Protein AF-A0A7R9Z0U9-F1 (afdb_monomer)

pLDDT: mean 86.07, std 13.89, range [31.69, 96.12]

Secondary structure (DSSP, 8-state):
------PPPHHHHHHHHHHHHHHH--SS--HHHHHHHHHHHHSS---------TTS-THHHHHHHHHHT-SEEEEE-S-HHHHHHHHHHHHHH-TTEEEEESTT--HHHHHHHHHHHHT--GGG-SSEEEEEE-HHHHHTTS-TT----

Foldseek 3Di:
DDPPPPDQDPVLLCVLQVLCCVFQVDNDQDPVLSSVLSCCQVHPDPDDDDDDDPPNPPVSNQVSCLVRPHLEEEDADADLVVLVVSQVSCVVGGVQEHEEEQVPQDDPSNVVVVVCVVPPDRVPRSHRYYYYYYPVSVVVPDDPPDDDD

InterPro domains:
  IPR027417 P-loop containing nucleoside triphosphate hydrolase [G3DSA:3.40.50.300] (17-144)
  IPR027417 P-loop containing nucleoside triphosphate hydrolase [SSF52540] (19-92)

Solvent-accessible surface area (backbone atoms only — not comparable to full-atom values): 9156 Å² total; per-residue (Å²): 135,87,79,80,75,77,77,68,49,73,66,57,48,50,56,53,50,53,50,41,30,73,53,58,70,44,89,75,77,55,70,67,57,55,50,53,48,42,45,57,70,77,48,89,53,87,78,82,90,84,91,74,68,88,88,75,57,70,68,53,55,59,55,50,46,20,71,75,76,37,58,66,35,83,43,80,31,98,41,68,6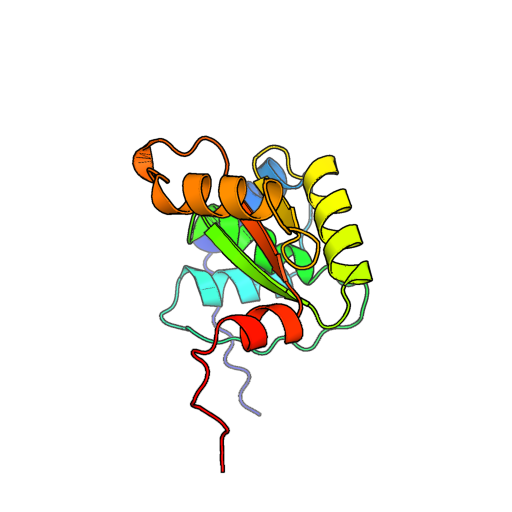7,58,31,50,52,52,33,53,50,40,60,75,52,22,86,60,40,46,60,43,57,50,76,78,44,55,70,70,59,31,50,54,53,48,54,51,62,75,68,58,55,78,94,73,56,87,48,27,31,42,35,24,32,30,69,71,51,62,64,68,71,56,69,96,77,78,75,78,134

Mean predicted aligned error: 6.87 Å

Structure (mmCIF, N/CA/C/O backbone):
data_AF-A0A7R9Z0U9-F1
#
_entry.id   AF-A0A7R9Z0U9-F1
#
loop_
_atom_site.group_PDB
_atom_site.id
_atom_site.type_symbol
_atom_site.label_atom_id
_atom_site.label_alt_id
_atom_site.label_comp_id
_atom_site.label_asym_id
_atom_site.label_entity_id
_atom_site.label_seq_id
_atom_site.pdbx_PDB_ins_code
_atom_site.Cartn_x
_atom_site.Cartn_y
_atom_site.Cartn_z
_atom_site.occupancy
_atom_site.B_iso_or_equiv
_atom_site.auth_seq_id
_atom_site.auth_comp_id
_atom_site.auth_asym_id
_atom_site.auth_atom_id
_atom_site.pdbx_PDB_model_num
ATOM 1 N N . LYS A 1 1 ? -30.865 2.578 -0.090 1.00 36.81 1 LYS A N 1
ATOM 2 C CA . LYS A 1 1 ? -29.381 2.572 -0.130 1.00 36.81 1 LYS A CA 1
ATOM 3 C C . LYS A 1 1 ? -28.927 2.142 1.254 1.00 36.81 1 LYS A C 1
ATOM 5 O O . LYS A 1 1 ? -28.953 2.959 2.159 1.00 36.81 1 LYS A O 1
ATOM 10 N N . ASN A 1 2 ? -28.674 0.849 1.441 1.00 31.69 2 ASN A N 1
ATOM 11 C CA . ASN A 1 2 ? -28.289 0.311 2.741 1.00 31.69 2 ASN A CA 1
ATOM 12 C C . ASN A 1 2 ? -26.783 0.509 2.892 1.00 31.69 2 ASN A C 1
ATOM 14 O O . ASN A 1 2 ? -26.003 -0.273 2.352 1.00 31.69 2 ASN A O 1
ATOM 18 N N . ASP A 1 3 ? -26.387 1.584 3.566 1.00 34.50 3 ASP A N 1
ATOM 19 C CA . ASP A 1 3 ? -25.020 1.723 4.050 1.00 34.50 3 ASP A CA 1
ATOM 20 C C . ASP A 1 3 ? -24.840 0.708 5.179 1.00 34.50 3 ASP A C 1
ATOM 22 O O . ASP A 1 3 ? -25.326 0.894 6.293 1.00 34.50 3 ASP A O 1
ATOM 26 N N . ILE A 1 4 ? -24.186 -0.413 4.876 1.00 41.53 4 ILE A N 1
ATOM 27 C CA . ILE A 1 4 ? -23.783 -1.370 5.902 1.00 41.53 4 ILE A CA 1
ATOM 28 C C . ILE A 1 4 ? -22.650 -0.712 6.693 1.00 41.53 4 ILE A C 1
ATOM 30 O O . ILE A 1 4 ? -21.484 -0.743 6.297 1.00 41.53 4 ILE A O 1
ATOM 34 N N . THR A 1 5 ? -22.989 -0.069 7.807 1.00 46.28 5 THR A N 1
ATOM 35 C CA . THR A 1 5 ? -22.009 0.401 8.784 1.00 46.28 5 THR A CA 1
ATOM 36 C C . THR A 1 5 ? -21.495 -0.791 9.576 1.00 46.28 5 THR A C 1
ATOM 38 O O . THR A 1 5 ? -22.027 -1.129 10.630 1.00 46.28 5 THR A O 1
ATOM 41 N N . TYR A 1 6 ? -20.436 -1.429 9.084 1.00 55.06 6 TYR A N 1
ATOM 42 C CA . TYR A 1 6 ? -19.590 -2.247 9.944 1.00 55.06 6 TYR A CA 1
ATOM 43 C C . TYR A 1 6 ? -18.869 -1.297 10.905 1.00 55.06 6 TYR A C 1
ATOM 45 O O . TYR A 1 6 ? -17.934 -0.590 10.520 1.00 55.06 6 TYR A O 1
ATOM 53 N N . GLY A 1 7 ? -19.362 -1.209 12.139 1.00 62.97 7 GLY A N 1
ATOM 54 C CA . GLY A 1 7 ? -18.690 -0.461 13.193 1.00 62.97 7 GLY A CA 1
ATOM 55 C C . GLY A 1 7 ? -17.317 -1.075 13.451 1.00 62.97 7 GLY A C 1
ATOM 56 O O . GLY A 1 7 ? -17.209 -2.264 13.735 1.00 62.97 7 GLY A O 1
ATOM 57 N N . THR A 1 8 ? -16.260 -0.277 13.319 1.00 77.19 8 THR A N 1
ATOM 58 C CA . THR A 1 8 ? -14.920 -0.663 13.769 1.00 77.19 8 THR A CA 1
ATOM 59 C C . THR A 1 8 ? -14.946 -0.749 15.290 1.00 77.19 8 THR A C 1
ATOM 61 O O . THR A 1 8 ? -15.319 0.231 15.931 1.00 77.19 8 THR A O 1
ATOM 64 N N . SER A 1 9 ? -14.572 -1.890 15.873 1.00 87.31 9 SER A N 1
ATOM 65 C CA . SER A 1 9 ? -14.477 -1.984 17.336 1.00 87.31 9 SER A CA 1
ATOM 66 C C . SER A 1 9 ? -13.346 -1.097 17.866 1.00 87.31 9 SER A C 1
ATOM 68 O O . SER A 1 9 ? -12.381 -0.822 17.147 1.00 87.31 9 SER A O 1
ATOM 70 N N . ASP A 1 10 ? -13.417 -0.689 19.135 1.00 88.25 10 ASP A N 1
ATOM 71 C CA . ASP A 1 10 ? -12.387 0.157 19.761 1.00 88.25 10 ASP A CA 1
ATOM 72 C C . ASP A 1 10 ? -10.987 -0.462 19.656 1.00 88.25 10 ASP A C 1
ATOM 74 O O . ASP A 1 10 ? -9.998 0.228 19.400 1.00 88.25 10 ASP A O 1
ATOM 78 N N . HIS A 1 11 ? -10.904 -1.790 19.761 1.00 91.19 11 HIS A N 1
ATOM 79 C CA . HIS A 1 11 ? -9.651 -2.522 19.617 1.00 91.19 11 HIS A CA 1
ATOM 80 C C . HIS A 1 11 ? -9.090 -2.462 18.185 1.00 91.19 11 HIS A C 1
ATOM 82 O O . HIS A 1 11 ? -7.911 -2.160 17.989 1.00 91.19 11 HIS A O 1
ATOM 88 N N . GLN A 1 12 ? -9.932 -2.683 17.169 1.00 93.31 12 GLN A N 1
ATOM 89 C CA . GLN A 1 12 ? -9.532 -2.563 15.760 1.00 93.31 12 GLN A CA 1
ATOM 90 C C . GLN A 1 12 ? -9.088 -1.132 15.434 1.00 93.31 12 GLN A C 1
ATOM 92 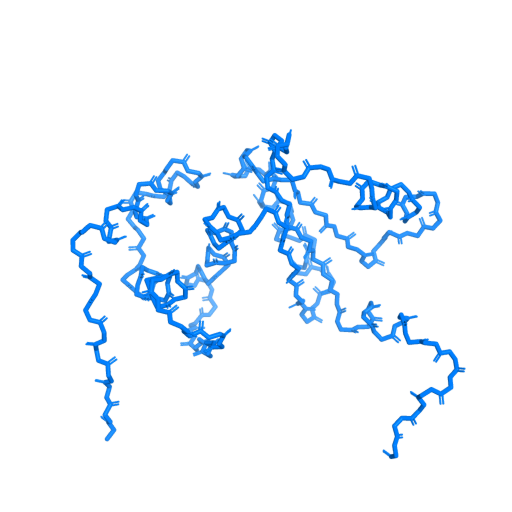O O . GLN A 1 12 ? -8.078 -0.922 14.756 1.00 93.31 12 GLN A O 1
ATOM 97 N N . TYR A 1 13 ? -9.819 -0.144 15.954 1.00 93.06 13 TYR A N 1
ATOM 98 C CA . TYR A 1 13 ? -9.501 1.270 15.802 1.00 93.06 13 TYR A CA 1
ATOM 99 C C . TYR A 1 13 ? -8.127 1.599 16.400 1.00 93.06 13 TYR A C 1
ATOM 101 O O . TYR A 1 13 ? -7.319 2.268 15.750 1.00 93.06 13 TYR A O 1
ATOM 109 N N . ALA A 1 14 ? -7.837 1.094 17.602 1.00 93.62 14 ALA A N 1
ATOM 110 C CA . ALA A 1 14 ? -6.565 1.301 18.284 1.00 93.62 14 ALA A CA 1
ATOM 111 C C . ALA A 1 14 ? -5.379 0.699 17.511 1.00 93.62 14 ALA A C 1
ATOM 113 O O . ALA A 1 14 ? -4.368 1.380 17.321 1.00 93.62 14 ALA A O 1
ATOM 114 N N . ILE A 1 15 ? -5.502 -0.532 16.998 1.00 95.38 15 ILE A N 1
ATOM 115 C CA . ILE A 1 15 ? -4.455 -1.173 16.177 1.00 95.38 15 ILE A CA 1
ATOM 116 C C . ILE A 1 15 ? -4.176 -0.347 14.917 1.00 95.38 15 ILE A C 1
ATOM 118 O O . ILE A 1 15 ? -3.023 -0.039 14.604 1.00 95.38 15 ILE A O 1
ATOM 122 N N . ILE A 1 16 ? 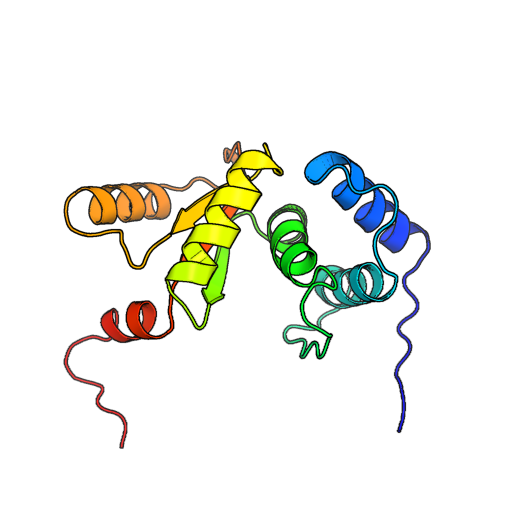-5.227 0.053 14.198 1.00 96.00 16 ILE A N 1
ATOM 123 C CA . ILE A 1 16 ? -5.082 0.819 12.958 1.00 96.00 16 ILE A CA 1
ATOM 124 C C . ILE A 1 16 ? -4.434 2.181 13.235 1.00 96.00 16 ILE A C 1
ATOM 126 O O . ILE A 1 16 ? -3.459 2.546 12.576 1.00 96.00 16 ILE A O 1
ATOM 130 N N . CYS A 1 17 ? -4.944 2.932 14.214 1.00 95.31 17 CYS A N 1
ATOM 131 C CA . CYS A 1 17 ? -4.446 4.274 14.510 1.00 95.31 17 CYS A CA 1
ATOM 132 C C . CYS A 1 17 ? -3.009 4.256 15.038 1.00 95.31 17 CYS A C 1
ATOM 134 O O . CYS A 1 17 ? -2.188 5.046 14.572 1.00 95.31 17 CYS A O 1
ATOM 136 N N . SER A 1 18 ? -2.674 3.329 15.940 1.00 94.62 18 SER A N 1
ATOM 137 C CA . SER A 1 18 ? -1.305 3.183 16.456 1.00 94.62 18 SER A CA 1
ATOM 138 C C . SER A 1 18 ? -0.310 2.815 15.350 1.00 94.62 18 SER A C 1
ATOM 140 O O . SER A 1 18 ? 0.797 3.358 15.299 1.00 94.62 18 SER A O 1
ATOM 142 N N . THR A 1 19 ? -0.713 1.969 14.399 1.00 94.19 19 THR A N 1
ATOM 143 C CA . THR A 1 19 ? 0.111 1.630 13.229 1.00 94.19 19 THR A CA 1
ATOM 144 C C . THR A 1 19 ? 0.314 2.837 12.315 1.00 94.19 19 THR A C 1
ATOM 146 O O . THR A 1 19 ? 1.436 3.124 11.901 1.00 94.19 19 THR A O 1
ATOM 149 N N . ILE A 1 20 ? -0.751 3.588 12.024 1.00 94.19 20 ILE A N 1
ATOM 150 C CA . ILE A 1 20 ? -0.673 4.808 11.209 1.00 94.19 20 ILE A CA 1
ATOM 151 C C . ILE A 1 20 ? 0.269 5.832 11.846 1.00 94.19 20 ILE A C 1
ATOM 153 O O . ILE A 1 20 ? 1.135 6.395 11.170 1.00 94.19 20 ILE A O 1
ATOM 157 N N . GLN A 1 21 ? 0.127 6.050 13.150 1.00 93.31 21 GLN A N 1
ATOM 158 C CA . GLN A 1 21 ? 0.941 7.002 13.887 1.00 93.31 21 GLN A CA 1
ATOM 159 C C . GLN A 1 21 ? 2.409 6.567 13.938 1.00 93.31 21 GLN A C 1
ATOM 161 O O . GLN A 1 21 ? 3.300 7.366 13.650 1.00 93.31 21 GLN A O 1
ATOM 166 N N . SER A 1 22 ? 2.683 5.303 14.261 1.00 91.25 22 SER A N 1
ATOM 167 C CA . SER A 1 22 ? 4.055 4.800 14.377 1.00 91.25 22 SER A CA 1
ATOM 168 C C . SER A 1 22 ? 4.785 4.790 13.032 1.00 91.25 22 SER A C 1
ATOM 170 O O . SER A 1 22 ? 5.920 5.279 12.962 1.00 91.25 22 SER A O 1
ATOM 172 N N . ALA A 1 23 ? 4.129 4.305 11.971 1.00 89.38 23 ALA A N 1
ATOM 173 C CA . ALA A 1 23 ? 4.742 4.080 10.666 1.00 89.38 23 ALA A CA 1
ATOM 174 C C . ALA A 1 23 ? 4.776 5.316 9.759 1.00 89.38 23 ALA A C 1
ATOM 176 O O . ALA A 1 23 ? 5.729 5.470 8.999 1.00 89.38 23 ALA A O 1
ATOM 177 N N . LEU A 1 24 ? 3.751 6.177 9.816 1.00 88.81 24 LEU A N 1
ATOM 178 C CA . LEU A 1 24 ? 3.588 7.311 8.893 1.00 88.81 24 LEU A CA 1
ATOM 179 C C . LEU A 1 24 ? 3.584 8.677 9.592 1.00 88.81 24 LEU A C 1
ATOM 181 O O 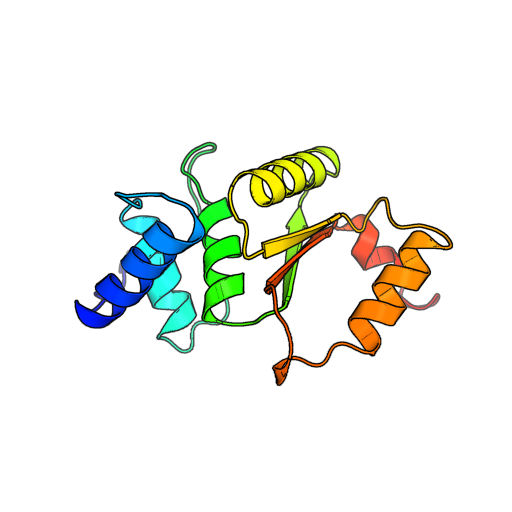. LEU A 1 24 ? 3.461 9.694 8.915 1.00 88.81 24 LEU A O 1
ATOM 185 N N . LYS A 1 25 ? 3.697 8.715 10.929 1.00 89.75 25 LYS A N 1
ATOM 186 C CA . LYS A 1 25 ? 3.677 9.946 11.747 1.00 89.75 25 LYS A CA 1
ATOM 187 C C . LYS A 1 25 ? 2.407 10.787 11.571 1.00 89.75 25 LYS A C 1
ATOM 189 O O . LYS A 1 25 ? 2.412 11.997 11.775 1.00 89.75 25 LYS A O 1
ATOM 194 N N . ILE A 1 26 ? 1.296 10.140 11.216 1.00 88.94 26 ILE A N 1
ATOM 195 C CA . ILE A 1 26 ? -0.012 10.785 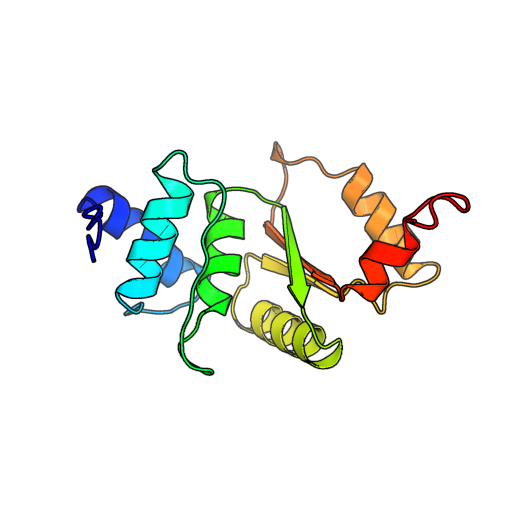11.077 1.00 88.94 26 ILE A CA 1
ATOM 196 C C . ILE A 1 26 ? -0.777 10.616 12.388 1.00 88.94 26 ILE A C 1
ATOM 198 O O . ILE A 1 26 ? -1.128 9.504 12.770 1.00 88.94 26 ILE A O 1
ATOM 202 N N . MET A 1 27 ? -1.055 11.733 13.060 1.00 88.81 27 MET A N 1
ATOM 203 C CA . MET A 1 27 ? -1.718 11.741 14.371 1.00 88.81 27 MET A CA 1
ATOM 204 C C . MET A 1 27 ? -3.232 11.530 14.290 1.00 88.81 27 MET A C 1
ATOM 206 O O . MET A 1 27 ? -3.835 10.984 15.208 1.00 88.81 27 MET A O 1
ATOM 210 N N . LYS A 1 28 ? -3.862 11.987 13.204 1.00 92.19 28 LYS A N 1
ATOM 211 C CA . LYS A 1 28 ? -5.320 11.980 13.060 1.00 92.19 28 LYS A CA 1
ATOM 212 C C . LYS A 1 28 ? -5.714 11.499 11.663 1.00 92.19 28 LYS A C 1
ATOM 214 O O . LYS A 1 28 ? -5.890 12.330 10.770 1.00 92.19 28 LYS A O 1
ATOM 219 N N . PRO A 1 29 ? -5.817 10.177 11.439 1.00 94.06 29 PRO A N 1
ATOM 220 C CA . PRO A 1 29 ? -6.303 9.658 10.169 1.00 94.06 29 PRO A CA 1
ATOM 221 C C . PRO A 1 29 ? -7.759 10.071 9.927 1.00 94.06 29 PRO A C 1
ATOM 223 O O . PRO A 1 29 ? -8.543 10.281 10.856 1.00 94.06 29 PRO A O 1
ATOM 226 N N . HIS A 1 30 ? -8.145 10.167 8.657 1.00 95.00 30 HIS A N 1
ATOM 227 C CA . HIS A 1 30 ? -9.539 10.387 8.297 1.00 95.00 30 HIS A CA 1
ATOM 228 C C . HIS A 1 30 ? -10.384 9.168 8.680 1.00 95.00 30 HIS A C 1
ATOM 230 O O . HIS A 1 30 ? -9.962 8.026 8.498 1.00 95.00 30 HIS A O 1
ATOM 236 N N . LYS A 1 31 ? -11.632 9.400 9.112 1.00 93.81 31 LYS A N 1
ATOM 237 C CA . LYS A 1 31 ? -12.568 8.327 9.502 1.00 93.81 31 LYS A CA 1
ATOM 238 C C . LYS A 1 31 ? -12.698 7.238 8.432 1.00 93.81 31 LYS A C 1
ATOM 240 O O . LYS A 1 31 ? -12.632 6.056 8.751 1.00 93.81 31 LYS A O 1
ATOM 245 N N . PHE A 1 32 ? -12.800 7.632 7.158 1.00 94.81 32 PHE A N 1
ATOM 246 C CA . PHE A 1 32 ? -12.924 6.670 6.061 1.00 94.81 32 PHE A CA 1
ATOM 247 C C . PHE A 1 32 ? -11.686 5.775 5.924 1.00 94.81 32 PHE A C 1
ATOM 249 O O . PHE A 1 32 ? -11.825 4.631 5.508 1.00 94.81 32 PHE A O 1
ATOM 256 N N . GLN A 1 33 ? -10.487 6.275 6.253 1.00 96.12 33 GLN A N 1
ATOM 257 C CA . GLN A 1 33 ? -9.262 5.485 6.151 1.00 96.12 33 GLN A CA 1
ATOM 258 C C . GLN A 1 33 ? -9.298 4.338 7.157 1.00 96.12 33 GLN A C 1
ATOM 260 O O . GLN A 1 33 ? -9.050 3.193 6.793 1.00 96.12 33 GLN A O 1
ATOM 265 N N . VAL A 1 34 ? -9.680 4.647 8.399 1.00 96.00 34 VAL A N 1
ATOM 266 C CA . VAL A 1 34 ? -9.803 3.652 9.467 1.00 96.00 34 VAL A CA 1
ATOM 267 C C . VAL A 1 34 ? -10.902 2.643 9.150 1.00 96.00 34 VAL A C 1
ATOM 269 O O . VAL A 1 34 ? -10.660 1.447 9.235 1.00 96.00 34 VAL A O 1
ATOM 272 N N . GLN A 1 35 ? -12.066 3.103 8.685 1.00 94.38 35 GLN A N 1
ATOM 273 C CA . GLN A 1 35 ? -13.165 2.216 8.292 1.00 94.38 35 GLN A CA 1
ATOM 274 C C . GLN A 1 35 ? -12.769 1.269 7.149 1.00 94.38 35 GLN A C 1
ATOM 276 O O . GLN A 1 35 ? -13.015 0.070 7.230 1.00 94.38 35 GLN A O 1
ATOM 281 N N . CYS A 1 36 ? -12.109 1.778 6.101 1.00 95.81 36 CYS A N 1
ATOM 282 C CA . CYS A 1 36 ? -11.653 0.950 4.980 1.00 95.81 36 CYS A CA 1
ATOM 283 C C . CYS A 1 36 ? -10.621 -0.093 5.426 1.00 95.81 36 CYS A C 1
ATOM 285 O O . CYS A 1 36 ? -10.693 -1.243 5.004 1.00 95.81 36 CYS A O 1
ATOM 287 N N . LEU A 1 37 ? -9.671 0.298 6.281 1.00 95.62 37 LEU A N 1
ATOM 288 C CA . LEU A 1 37 ? -8.684 -0.629 6.836 1.00 95.62 37 LEU A CA 1
ATOM 289 C C . LEU A 1 37 ? -9.343 -1.675 7.725 1.00 95.62 37 LEU A C 1
ATOM 291 O O . LEU A 1 37 ? -9.005 -2.845 7.614 1.00 95.62 37 LEU A O 1
ATOM 295 N N . ALA A 1 38 ? -10.310 -1.284 8.554 1.00 95.12 38 ALA A N 1
ATOM 296 C CA . ALA A 1 38 ? -11.016 -2.222 9.412 1.00 95.12 38 ALA A CA 1
ATOM 297 C C . ALA A 1 38 ? -11.748 -3.291 8.593 1.00 95.12 38 ALA A C 1
ATOM 299 O O . ALA A 1 38 ? -11.612 -4.480 8.876 1.00 95.12 38 ALA A O 1
ATOM 300 N N . LEU A 1 39 ? -12.434 -2.873 7.524 1.00 94.19 39 LEU A N 1
ATOM 301 C CA . LEU A 1 39 ? -13.062 -3.787 6.572 1.00 94.19 39 LEU A CA 1
ATOM 302 C C . LEU A 1 39 ? -12.037 -4.735 5.940 1.00 94.19 39 LEU A C 1
ATOM 304 O O . LEU A 1 39 ? -12.236 -5.944 5.943 1.00 94.19 39 LEU A O 1
ATOM 308 N N . LEU A 1 40 ? -10.925 -4.212 5.426 1.00 93.75 40 LEU A N 1
ATOM 309 C CA . LEU A 1 40 ? -9.924 -5.015 4.717 1.00 93.75 40 LEU A CA 1
ATOM 310 C C . LEU A 1 40 ? -9.073 -5.917 5.628 1.00 93.75 40 LEU A C 1
ATOM 312 O O . LEU A 1 40 ? -8.497 -6.890 5.143 1.00 93.75 40 LEU A O 1
ATOM 316 N N . LEU A 1 41 ? -8.933 -5.592 6.915 1.00 93.56 41 LEU A N 1
ATOM 317 C CA . LEU A 1 41 ? -8.066 -6.319 7.852 1.00 93.56 41 LEU A CA 1
ATOM 318 C C . LEU A 1 41 ? -8.829 -7.321 8.713 1.00 93.56 41 LEU A C 1
ATOM 320 O O . LEU A 1 41 ? -8.314 -8.404 8.969 1.00 93.56 41 LEU A O 1
ATOM 324 N N . PHE A 1 42 ? -10.036 -6.968 9.156 1.00 93.50 42 PHE A N 1
ATOM 325 C CA . PHE A 1 42 ? -10.763 -7.725 10.179 1.00 93.50 42 PHE A CA 1
ATOM 326 C C . PHE A 1 42 ? -12.049 -8.372 9.665 1.00 93.50 42 PHE A C 1
ATOM 328 O O . PHE A 1 42 ? -12.840 -8.885 10.452 1.00 93.50 42 PHE A O 1
ATOM 335 N N . THR A 1 43 ? -12.268 -8.365 8.351 1.00 92.00 43 THR A N 1
ATOM 336 C CA . THR A 1 43 ? -13.366 -9.098 7.716 1.00 92.00 43 THR A CA 1
ATOM 337 C C . THR A 1 43 ? -12.835 -9.993 6.597 1.00 92.00 43 THR A C 1
ATOM 339 O O . THR A 1 43 ? -11.660 -9.932 6.226 1.00 92.00 43 THR A O 1
ATOM 342 N N . SER A 1 44 ? -13.709 -10.820 6.025 1.00 89.75 44 SER A N 1
ATOM 343 C CA . SER A 1 44 ? -13.410 -11.645 4.850 1.00 89.75 44 SER A CA 1
ATOM 344 C C . SER A 1 44 ? -13.442 -10.867 3.524 1.00 89.75 44 SER A C 1
ATOM 346 O O . SER A 1 44 ? -13.286 -11.471 2.462 1.00 89.75 44 SER A O 1
ATOM 348 N N . LEU A 1 45 ? -13.631 -9.540 3.554 1.00 92.88 45 LEU A N 1
ATOM 349 C CA . LEU A 1 45 ? -13.698 -8.708 2.356 1.00 92.88 45 LEU A CA 1
ATOM 350 C C . LEU A 1 45 ? -12.378 -8.749 1.572 1.00 92.88 45 LEU A C 1
ATOM 352 O O . LEU A 1 45 ? -11.326 -8.344 2.064 1.00 92.88 45 LEU A O 1
ATOM 356 N N . GLN A 1 46 ? -12.453 -9.195 0.318 1.00 89.81 46 GLN A N 1
ATOM 357 C CA . GLN A 1 46 ? -11.296 -9.271 -0.582 1.00 89.81 46 GLN A CA 1
ATOM 358 C C . GLN A 1 46 ? -11.159 -8.042 -1.489 1.00 89.81 46 GLN A C 1
ATOM 360 O O . GLN A 1 46 ? -10.049 -7.679 -1.874 1.00 89.81 46 GLN A O 1
ATOM 365 N N . PHE A 1 47 ? -12.276 -7.386 -1.817 1.00 93.31 47 PHE A N 1
ATOM 366 C CA . PHE A 1 47 ? -12.321 -6.272 -2.761 1.00 93.31 47 PHE A CA 1
ATOM 367 C C . PHE A 1 47 ? -13.039 -5.072 -2.157 1.00 93.31 47 PHE A C 1
ATOM 369 O O . PHE A 1 47 ? -14.120 -5.202 -1.589 1.00 93.31 47 PHE A O 1
ATOM 376 N N . LEU A 1 48 ? -12.454 -3.888 -2.327 1.00 94.12 48 LEU A N 1
ATOM 377 C CA . LEU A 1 48 ? -13.030 -2.626 -1.879 1.00 94.12 48 LEU A CA 1
ATOM 378 C C . LEU A 1 48 ? -12.909 -1.582 -2.992 1.00 94.12 48 LEU A C 1
ATOM 380 O O . LEU A 1 48 ? -11.802 -1.248 -3.418 1.00 94.12 48 LEU A O 1
ATOM 384 N N . LEU A 1 49 ? -14.043 -1.024 -3.420 1.00 95.69 49 LEU A N 1
ATOM 385 C CA . LEU A 1 49 ? -14.075 0.154 -4.283 1.00 95.69 49 LEU A CA 1
ATOM 386 C C . LEU A 1 49 ? -14.170 1.412 -3.417 1.00 95.69 49 LEU A C 1
ATOM 388 O O . LEU A 1 49 ? -15.184 1.656 -2.768 1.00 95.69 49 LEU A O 1
ATOM 392 N N . LEU A 1 50 ? -13.120 2.233 -3.437 1.00 95.62 50 LEU A N 1
ATOM 393 C CA . LEU A 1 50 ? -13.082 3.494 -2.703 1.00 95.62 50 LEU A CA 1
ATOM 394 C C . LEU A 1 50 ? -13.144 4.695 -3.647 1.00 95.62 50 LEU A C 1
ATOM 396 O O . LEU A 1 50 ? -12.183 4.992 -4.358 1.00 95.62 50 LEU A O 1
ATOM 400 N N . VAL A 1 51 ? -14.238 5.453 -3.568 1.00 96.00 51 VAL A N 1
ATOM 401 C CA . VAL A 1 51 ? -14.409 6.718 -4.295 1.00 96.00 51 VAL A CA 1
ATOM 402 C C . VAL A 1 51 ? -14.204 7.889 -3.335 1.00 96.00 51 VAL A C 1
ATOM 404 O O . VAL A 1 51 ? -14.995 8.104 -2.419 1.00 96.00 51 VAL A O 1
ATOM 407 N N . ARG A 1 52 ? -13.106 8.630 -3.521 1.00 95.94 52 ARG A N 1
ATOM 408 C CA . ARG A 1 52 ? -12.695 9.777 -2.686 1.00 95.94 52 ARG A CA 1
ATOM 409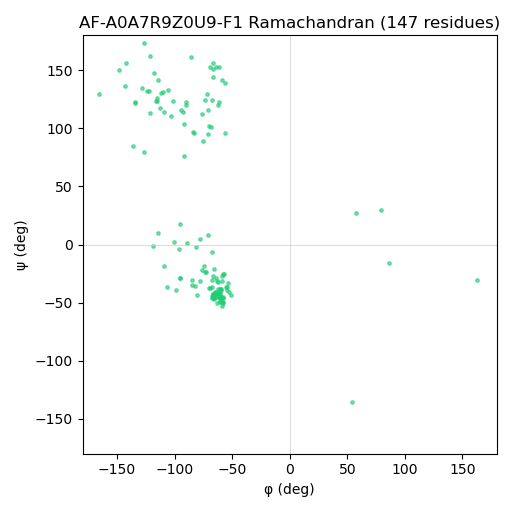 C C . ARG A 1 52 ? -11.954 10.821 -3.513 1.00 95.94 52 ARG A C 1
ATOM 411 O O . ARG A 1 52 ? -11.249 10.460 -4.465 1.00 95.94 52 ARG A O 1
ATOM 418 N N . LYS A 1 53 ? -12.049 12.096 -3.123 1.00 95.38 53 LYS A N 1
ATOM 419 C CA . LYS A 1 53 ? -11.425 13.214 -3.849 1.00 95.38 53 LYS A CA 1
ATOM 420 C C . LYS A 1 53 ? -9.902 13.062 -3.883 1.00 95.38 53 LYS A C 1
ATOM 422 O O . LYS A 1 53 ? -9.281 12.401 -3.040 1.00 95.38 53 LYS A O 1
ATOM 427 N N . THR A 1 54 ? -9.271 13.621 -4.912 1.00 90.44 54 THR A N 1
ATOM 428 C CA . THR A 1 54 ? -7.805 13.711 -4.989 1.00 90.44 54 THR A CA 1
ATOM 429 C C . THR A 1 54 ? -7.276 14.497 -3.789 1.00 90.44 54 THR A C 1
ATOM 431 O O . THR A 1 54 ? -7.923 15.427 -3.328 1.00 90.44 54 THR A O 1
ATOM 434 N N . GLY A 1 55 ? -6.136 14.079 -3.236 1.00 89.50 55 GLY A N 1
ATOM 435 C CA . GLY A 1 55 ? -5.549 14.713 -2.050 1.00 89.50 55 GLY A CA 1
ATOM 436 C C . GLY A 1 55 ? -6.057 14.195 -0.698 1.00 89.50 55 GLY A C 1
ATOM 437 O O . GLY A 1 55 ? -5.344 14.347 0.282 1.00 89.50 55 GLY A O 1
ATOM 438 N N . GLU A 1 56 ? -7.180 13.468 -0.626 1.00 93.44 56 GLU A N 1
ATOM 439 C CA . GLU A 1 56 ? -7.740 12.966 0.654 1.00 93.44 56 GLU A CA 1
ATOM 440 C C . GLU A 1 56 ? -6.931 11.827 1.316 1.00 93.44 56 GLU A C 1
ATOM 442 O O . GLU A 1 56 ? -7.372 11.209 2.278 1.00 93.44 56 GLU A O 1
ATOM 447 N N . GLY A 1 57 ? -5.743 11.496 0.802 1.00 92.44 57 GLY A N 1
ATOM 448 C CA . GLY A 1 57 ? -4.855 10.526 1.451 1.00 92.44 57 GLY A CA 1
ATOM 449 C C . GLY A 1 57 ? -5.221 9.055 1.229 1.00 92.44 57 GLY A C 1
ATOM 450 O O . GLY A 1 57 ? -4.922 8.219 2.077 1.00 92.44 57 GLY A O 1
ATOM 451 N N . LYS A 1 58 ? -5.831 8.703 0.089 1.00 94.19 58 LYS A N 1
ATOM 452 C CA . LYS A 1 58 ? -6.147 7.303 -0.273 1.00 94.19 58 LYS A CA 1
ATOM 453 C C . LYS A 1 58 ? -4.926 6.369 -0.238 1.00 94.19 58 LYS A C 1
ATOM 455 O O . LYS A 1 58 ? -5.056 5.226 0.184 1.00 94.19 58 LYS A O 1
ATOM 460 N N . SER A 1 59 ? -3.745 6.854 -0.643 1.00 92.50 59 SER A N 1
ATOM 461 C CA . SER A 1 59 ? -2.506 6.057 -0.687 1.00 92.50 59 SER A CA 1
ATOM 462 C C . SER A 1 59 ? -2.118 5.461 0.668 1.00 92.50 59 SER A C 1
ATOM 464 O O . SER A 1 59 ? -1.465 4.423 0.700 1.00 92.50 59 SER A O 1
ATOM 466 N N . LEU A 1 60 ? -2.545 6.076 1.779 1.00 94.56 60 LEU A N 1
ATOM 467 C CA . LEU A 1 60 ? -2.316 5.562 3.130 1.00 94.56 60 LEU A CA 1
ATOM 468 C C . LEU A 1 60 ? -2.822 4.126 3.281 1.00 94.56 60 LEU A C 1
ATOM 470 O O . LEU A 1 60 ? -2.146 3.311 3.898 1.00 94.56 60 LEU A O 1
ATOM 474 N N . LEU A 1 61 ? -3.970 3.803 2.677 1.00 94.69 61 LEU A N 1
ATOM 475 C CA . LEU A 1 61 ? -4.563 2.470 2.763 1.00 94.69 61 LEU A CA 1
ATOM 476 C C . LEU A 1 61 ? -3.608 1.396 2.252 1.00 94.69 61 LEU A C 1
ATOM 478 O O . LEU A 1 61 ? -3.410 0.388 2.916 1.00 94.69 61 LEU A O 1
ATOM 482 N N . ILE A 1 62 ? -2.962 1.647 1.112 1.00 93.62 62 ILE A N 1
ATOM 483 C CA . ILE A 1 62 ? -2.009 0.716 0.501 1.00 93.62 62 ILE A CA 1
ATOM 484 C C . ILE A 1 62 ? -0.829 0.482 1.450 1.00 93.62 62 ILE A C 1
ATOM 486 O O . ILE A 1 62 ? -0.443 -0.660 1.684 1.00 93.62 62 ILE A O 1
ATOM 490 N N . LEU A 1 63 ? -0.288 1.550 2.044 1.00 94.25 63 LEU A N 1
ATOM 491 C CA . LEU A 1 63 ? 0.873 1.461 2.934 1.00 94.25 63 LEU A CA 1
ATOM 492 C C . LEU A 1 63 ? 0.556 0.701 4.220 1.00 94.25 63 LEU A C 1
ATOM 494 O O . LEU A 1 63 ? 1.320 -0.174 4.615 1.00 94.25 63 LEU A O 1
ATOM 498 N N . ILE A 1 64 ? -0.580 0.994 4.852 1.00 94.94 64 ILE A N 1
ATOM 499 C CA . ILE A 1 64 ? -0.969 0.313 6.090 1.00 94.94 64 ILE A CA 1
ATOM 500 C C . ILE A 1 64 ? -1.339 -1.146 5.826 1.00 94.94 64 ILE A C 1
ATOM 502 O O . ILE A 1 64 ? -0.947 -2.011 6.603 1.00 94.94 64 ILE A O 1
ATOM 506 N N . MET A 1 65 ? -1.992 -1.451 4.702 1.00 94.00 65 MET A N 1
ATOM 507 C CA . MET A 1 65 ? -2.220 -2.839 4.283 1.00 94.00 65 MET A CA 1
ATOM 508 C C . MET A 1 65 ? -0.905 -3.596 4.056 1.00 94.00 65 MET A C 1
ATOM 510 O O . MET A 1 65 ? -0.800 -4.752 4.461 1.00 94.00 65 MET A O 1
ATOM 514 N N . THR A 1 66 ? 0.112 -2.936 3.486 1.00 93.69 66 THR A N 1
ATOM 515 C CA . THR A 1 66 ? 1.463 -3.513 3.327 1.00 93.69 66 THR A CA 1
ATOM 516 C C . THR A 1 66 ? 2.105 -3.818 4.687 1.00 93.69 66 THR A C 1
ATOM 518 O O . THR A 1 66 ? 2.875 -4.759 4.819 1.00 93.69 66 THR A O 1
ATOM 521 N N . ILE A 1 67 ? 1.810 -3.025 5.718 1.00 92.38 67 ILE A N 1
ATOM 522 C CA . ILE A 1 67 ? 2.375 -3.234 7.056 1.00 92.38 67 ILE A CA 1
ATOM 523 C C . ILE A 1 67 ? 1.631 -4.335 7.816 1.00 92.38 67 ILE A C 1
ATOM 525 O O . ILE A 1 67 ? 2.270 -5.155 8.465 1.00 92.38 67 ILE A O 1
ATOM 529 N N . LEU A 1 68 ? 0.296 -4.338 7.763 1.00 91.69 68 LEU A N 1
ATOM 530 C CA . LEU A 1 68 ? -0.529 -5.167 8.645 1.00 91.69 68 LEU A CA 1
ATOM 531 C C . LEU A 1 68 ? -0.956 -6.508 8.047 1.00 91.69 68 LEU A C 1
ATOM 533 O O . LEU A 1 68 ? -1.187 -7.443 8.806 1.00 91.69 68 LEU A O 1
ATOM 537 N N . ARG A 1 69 ? -1.101 -6.619 6.720 1.00 88.69 69 ARG A N 1
ATOM 538 C CA . ARG A 1 69 ? -1.649 -7.833 6.090 1.00 88.69 69 ARG A CA 1
ATOM 539 C C . ARG A 1 69 ? -0.607 -8.682 5.383 1.00 88.69 69 ARG A C 1
ATOM 541 O O . ARG A 1 69 ? -0.739 -9.901 5.358 1.00 88.69 69 ARG A O 1
ATOM 548 N N . GLY A 1 70 ? 0.385 -8.064 4.755 1.00 80.19 70 GLY A N 1
ATOM 549 C CA . GLY A 1 70 ? 1.305 -8.816 3.919 1.00 80.19 70 GLY A CA 1
ATOM 550 C C . GLY A 1 70 ? 2.557 -8.027 3.572 1.00 80.19 70 GLY A C 1
ATOM 551 O O . GLY A 1 70 ? 2.442 -6.919 3.047 1.00 80.19 70 GLY A O 1
ATOM 552 N N . PRO A 1 71 ? 3.745 -8.617 3.774 1.00 86.44 71 PRO A N 1
ATOM 553 C CA . PRO A 1 71 ? 5.021 -7.918 3.675 1.00 86.44 71 PRO A CA 1
ATOM 554 C C . PRO A 1 71 ? 5.389 -7.467 2.258 1.00 86.44 71 PRO A C 1
ATOM 556 O O . PRO A 1 71 ? 6.394 -6.785 2.082 1.00 86.44 71 PRO A O 1
ATOM 559 N N . VAL A 1 72 ? 4.614 -7.843 1.238 1.00 92.62 72 VAL A N 1
ATOM 560 C CA . VAL A 1 72 ? 4.806 -7.425 -0.153 1.00 92.62 72 VAL A CA 1
ATOM 561 C C . VAL A 1 72 ? 3.459 -7.012 -0.737 1.00 92.62 72 VAL A C 1
ATOM 563 O O . VAL A 1 72 ? 2.520 -7.800 -0.770 1.00 92.62 72 VAL A O 1
ATOM 566 N N . THR A 1 73 ? 3.368 -5.778 -1.230 1.00 94.31 73 THR A N 1
ATOM 567 C CA . THR A 1 73 ? 2.175 -5.235 -1.891 1.00 94.31 73 THR A CA 1
ATOM 568 C C . THR A 1 73 ? 2.523 -4.725 -3.283 1.00 94.31 73 THR A C 1
ATOM 570 O O . THR A 1 73 ? 3.476 -3.963 -3.461 1.00 94.31 73 THR A O 1
ATOM 573 N N . LEU A 1 74 ? 1.724 -5.115 -4.277 1.00 94.38 74 LEU A N 1
ATOM 574 C CA . LEU A 1 74 ? 1.792 -4.592 -5.639 1.00 94.38 74 LEU A CA 1
ATOM 575 C C . LEU A 1 74 ? 0.680 -3.558 -5.850 1.00 94.38 74 LEU A C 1
ATOM 577 O O . LEU A 1 74 ? -0.499 -3.859 -5.687 1.00 94.38 74 LEU A O 1
ATOM 581 N N . SER A 1 75 ? 1.060 -2.345 -6.237 1.00 94.62 75 SER A N 1
ATOM 582 C CA . SER A 1 75 ? 0.164 -1.233 -6.534 1.00 94.62 75 SER A CA 1
ATOM 583 C C . SER A 1 75 ? 0.222 -0.892 -8.018 1.00 94.62 75 SER A C 1
ATOM 585 O O . SER A 1 75 ? 1.267 -0.498 -8.545 1.00 94.62 75 SER A O 1
ATOM 587 N N . VAL A 1 76 ? -0.916 -1.037 -8.694 1.00 94.31 76 VAL A N 1
ATOM 588 C CA . VAL A 1 76 ? -1.053 -0.686 -10.108 1.00 94.31 76 VAL A CA 1
ATOM 589 C C . VAL A 1 76 ? -1.483 0.771 -10.220 1.00 94.31 76 VAL A C 1
ATOM 591 O O . VAL A 1 76 ? -2.536 1.157 -9.718 1.00 94.31 76 VAL A O 1
ATOM 594 N N . VAL A 1 77 ? -0.671 1.587 -10.886 1.00 92.62 77 VAL A N 1
ATOM 595 C CA . VAL A 1 77 ? -0.901 3.024 -11.059 1.00 92.62 77 VAL A CA 1
ATOM 596 C C . VAL A 1 77 ? -1.149 3.364 -12.529 1.00 92.62 77 VAL A C 1
ATOM 598 O O . VAL A 1 77 ? -0.483 2.820 -13.408 1.00 92.62 77 VAL A O 1
ATOM 601 N N . PRO A 1 78 ? -2.072 4.290 -12.841 1.00 86.56 78 PRO A N 1
ATOM 602 C CA . PRO A 1 78 ? -2.392 4.627 -14.229 1.00 86.56 78 PRO A CA 1
ATOM 603 C C . PRO A 1 78 ? -1.231 5.325 -14.948 1.00 86.56 78 PRO A C 1
ATOM 605 O O . PRO A 1 78 ? -1.068 5.177 -16.157 1.00 86.56 78 PRO A O 1
ATOM 608 N N . LEU A 1 79 ? -0.411 6.074 -14.204 1.00 87.69 79 LEU A N 1
ATOM 609 C CA . LEU A 1 79 ? 0.679 6.882 -14.739 1.00 87.69 79 LEU A CA 1
ATOM 610 C C . LEU A 1 79 ? 2.011 6.474 -14.107 1.00 87.69 79 LEU A C 1
ATOM 612 O O . LEU A 1 79 ? 2.146 6.414 -12.886 1.00 87.69 79 LEU A O 1
ATOM 616 N N . ILE A 1 80 ? 3.025 6.280 -14.951 1.00 86.75 80 ILE A N 1
ATOM 617 C CA . ILE A 1 80 ? 4.400 5.954 -14.535 1.00 86.75 80 ILE A CA 1
ATOM 618 C C . ILE A 1 80 ? 4.979 7.063 -13.639 1.00 86.75 80 ILE A C 1
ATOM 620 O O . ILE A 1 80 ? 5.660 6.775 -12.655 1.00 86.75 80 ILE A O 1
ATOM 624 N N . GLY A 1 81 ? 4.693 8.332 -13.960 1.00 87.75 81 GLY A N 1
ATOM 625 C CA . GLY A 1 81 ? 5.098 9.483 -13.142 1.00 87.75 81 GLY A CA 1
ATOM 626 C C . GLY A 1 81 ? 4.515 9.418 -11.731 1.00 87.75 81 GLY A C 1
ATOM 627 O O . GLY A 1 81 ? 5.253 9.518 -10.758 1.00 87.75 81 GLY A O 1
ATOM 628 N N . LEU A 1 82 ? 3.225 9.086 -11.617 1.00 86.81 82 LEU A N 1
ATOM 629 C CA . LEU A 1 82 ? 2.560 8.935 -10.324 1.00 86.81 82 LEU A CA 1
ATOM 630 C C . LEU A 1 82 ? 3.207 7.832 -9.474 1.00 86.81 82 LEU A C 1
ATOM 632 O O . LEU A 1 82 ? 3.433 8.032 -8.285 1.00 86.81 82 LEU A O 1
ATOM 636 N N . GLY A 1 83 ? 3.550 6.685 -10.069 1.00 86.31 83 GLY A N 1
ATOM 637 C CA . GLY A 1 83 ? 4.271 5.619 -9.363 1.00 86.31 83 GLY A CA 1
ATOM 638 C C . GLY A 1 83 ? 5.642 6.063 -8.847 1.00 86.31 83 GLY A C 1
ATOM 639 O O . GLY A 1 83 ? 6.037 5.700 -7.738 1.00 86.31 83 GLY A O 1
ATOM 640 N N . ALA A 1 84 ? 6.358 6.886 -9.619 1.00 88.00 84 ALA A N 1
ATOM 641 C CA . ALA A 1 84 ? 7.630 7.460 -9.192 1.00 88.00 84 ALA A CA 1
ATOM 642 C C . ALA A 1 84 ? 7.460 8.425 -8.005 1.00 88.00 84 ALA A C 1
ATOM 644 O O . ALA A 1 84 ? 8.226 8.329 -7.044 1.00 88.00 84 ALA A O 1
ATOM 645 N N . ASP A 1 85 ? 6.436 9.280 -8.037 1.00 89.50 85 ASP A N 1
ATOM 646 C CA . ASP A 1 85 ? 6.143 10.235 -6.963 1.00 89.50 85 ASP A CA 1
ATOM 647 C C . ASP A 1 85 ? 5.715 9.528 -5.673 1.00 89.50 85 ASP A C 1
ATOM 649 O O . ASP A 1 85 ? 6.214 9.844 -4.591 1.00 89.50 85 ASP A O 1
ATOM 653 N N . GLN A 1 86 ? 4.845 8.514 -5.772 1.00 88.12 86 GLN A N 1
ATOM 654 C CA . GLN A 1 86 ? 4.440 7.713 -4.611 1.00 88.12 86 GLN A CA 1
ATOM 655 C C . GLN A 1 86 ? 5.635 6.968 -4.013 1.00 88.12 86 GLN A C 1
ATOM 657 O O . GLN A 1 86 ? 5.805 6.970 -2.795 1.00 88.12 86 GLN A O 1
ATOM 662 N N . ARG A 1 87 ? 6.507 6.384 -4.847 1.00 89.94 87 ARG A N 1
ATOM 663 C CA . ARG A 1 87 ? 7.750 5.757 -4.378 1.00 89.94 87 ARG A CA 1
ATOM 664 C C . ARG A 1 87 ? 8.622 6.747 -3.613 1.00 89.94 87 ARG A C 1
ATOM 666 O O . ARG A 1 87 ? 9.081 6.412 -2.525 1.00 89.94 87 ARG A O 1
ATOM 673 N N . LYS A 1 88 ? 8.871 7.932 -4.179 1.00 89.25 88 LYS A N 1
ATOM 674 C CA . LYS A 1 88 ? 9.703 8.962 -3.542 1.00 89.25 88 LYS A CA 1
ATOM 675 C C . LYS A 1 88 ? 9.134 9.338 -2.173 1.00 89.25 88 LYS A C 1
ATOM 677 O O . LYS A 1 88 ? 9.847 9.239 -1.181 1.00 89.25 88 LYS A O 1
ATOM 682 N N . LYS A 1 89 ? 7.831 9.624 -2.113 1.00 88.25 89 LYS A N 1
ATOM 683 C CA . LYS A 1 89 ? 7.142 9.964 -0.866 1.00 88.25 89 LYS A CA 1
ATOM 684 C C . LYS A 1 89 ? 7.263 8.857 0.182 1.00 88.25 89 LYS A C 1
ATOM 686 O O . LYS A 1 89 ? 7.607 9.138 1.318 1.00 88.25 89 LYS A O 1
ATOM 691 N N . VAL A 1 90 ? 7.043 7.595 -0.193 1.00 87.56 90 VAL A N 1
ATOM 692 C CA . VAL A 1 90 ? 7.179 6.457 0.736 1.00 87.56 90 VAL A CA 1
ATOM 693 C C . VAL A 1 90 ? 8.597 6.351 1.291 1.00 87.56 90 VAL A C 1
ATOM 695 O O . VAL A 1 90 ? 8.758 6.177 2.493 1.00 87.56 90 VAL A O 1
ATOM 698 N N . MET A 1 91 ? 9.616 6.483 0.440 1.00 85.00 91 MET A N 1
ATOM 699 C CA . MET A 1 91 ? 11.014 6.412 0.875 1.00 85.00 91 MET A CA 1
ATOM 700 C C . MET A 1 91 ? 11.398 7.550 1.832 1.00 85.00 91 MET A C 1
ATOM 702 O O . MET A 1 91 ? 12.277 7.357 2.666 1.00 85.00 91 MET A O 1
ATOM 706 N N . GLU A 1 92 ? 10.744 8.708 1.724 1.00 86.06 92 GLU A N 1
ATOM 707 C CA . GLU A 1 92 ? 10.948 9.863 2.606 1.00 86.06 92 GLU A CA 1
ATOM 708 C C . GLU A 1 92 ? 10.164 9.740 3.921 1.00 86.06 92 GLU A C 1
ATOM 710 O O . GLU A 1 92 ? 10.652 10.158 4.968 1.00 86.06 92 GLU A O 1
ATOM 715 N N . THR A 1 93 ? 8.954 9.167 3.892 1.00 81.62 93 THR A N 1
ATOM 716 C CA . THR A 1 93 ? 8.022 9.241 5.031 1.00 81.62 93 THR A CA 1
ATOM 717 C C . THR A 1 93 ? 7.812 7.930 5.784 1.00 81.62 93 THR A C 1
ATOM 719 O O . THR A 1 93 ? 7.306 7.957 6.901 1.00 81.62 93 THR A O 1
ATOM 722 N N . ALA A 1 94 ? 8.143 6.778 5.197 1.00 82.62 94 ALA A N 1
ATOM 723 C CA . ALA A 1 94 ? 7.817 5.459 5.742 1.00 82.62 94 ALA A CA 1
ATOM 724 C C . ALA A 1 94 ? 9.072 4.579 5.859 1.00 82.62 94 ALA A C 1
ATOM 726 O O . ALA A 1 94 ? 9.315 3.694 5.041 1.00 82.62 94 ALA A O 1
ATOM 727 N N . GLY A 1 95 ? 9.868 4.791 6.914 1.00 79.44 95 GLY A N 1
ATOM 728 C CA . GLY A 1 95 ? 11.176 4.135 7.094 1.00 79.44 95 GLY A CA 1
ATOM 729 C C . GLY A 1 95 ? 11.156 2.596 7.095 1.00 79.44 95 GLY A C 1
ATOM 730 O O . GLY A 1 95 ? 12.152 1.966 6.715 1.00 79.44 95 GLY A O 1
ATOM 731 N N . ASN A 1 96 ? 10.012 2.000 7.447 1.00 83.44 96 ASN A N 1
ATOM 732 C CA . ASN A 1 96 ? 9.793 0.549 7.502 1.00 83.44 96 ASN A CA 1
ATOM 733 C C . ASN A 1 96 ? 9.298 -0.049 6.174 1.00 83.44 96 ASN A C 1
ATOM 735 O O . ASN A 1 96 ? 9.047 -1.253 6.106 1.00 83.44 96 ASN A O 1
ATOM 739 N N . ILE A 1 97 ? 9.149 0.771 5.127 1.00 90.69 97 ILE A N 1
ATOM 740 C CA . ILE A 1 97 ? 8.709 0.337 3.803 1.00 90.69 97 ILE A CA 1
ATOM 741 C C . ILE A 1 97 ? 9.828 0.572 2.787 1.00 90.69 97 ILE A C 1
ATOM 743 O O . ILE A 1 97 ? 10.308 1.686 2.590 1.00 90.69 97 ILE A O 1
ATOM 747 N N . PHE A 1 98 ? 10.226 -0.488 2.096 1.00 91.81 98 PHE A N 1
ATOM 748 C CA . PHE A 1 98 ? 11.079 -0.419 0.925 1.00 91.81 98 PHE A CA 1
ATOM 749 C C . PHE A 1 98 ? 10.220 -0.287 -0.335 1.00 91.81 98 PHE A C 1
ATOM 751 O O . PHE A 1 98 ? 9.359 -1.125 -0.604 1.00 91.81 98 PHE A O 1
ATOM 758 N N . SER A 1 99 ? 10.435 0.773 -1.118 1.00 93.06 99 SER A N 1
ATOM 759 C CA . SER A 1 99 ? 9.602 1.054 -2.288 1.00 93.06 99 SER A CA 1
ATOM 760 C C . SER A 1 99 ? 10.329 0.899 -3.624 1.00 93.06 99 SER A C 1
ATOM 762 O O . SER A 1 99 ? 11.394 1.483 -3.869 1.00 93.06 99 SER A O 1
ATOM 764 N N . LEU A 1 100 ? 9.700 0.152 -4.534 1.00 93.12 100 LEU A N 1
ATOM 765 C CA . LEU A 1 100 ? 10.194 -0.155 -5.874 1.00 93.12 100 LEU A CA 1
ATOM 766 C C . LEU A 1 100 ? 9.266 0.399 -6.957 1.00 93.12 100 LEU A C 1
ATOM 768 O O . LEU A 1 100 ? 8.051 0.439 -6.800 1.00 93.12 100 LEU A O 1
ATOM 772 N N . HIS A 1 101 ? 9.850 0.786 -8.090 1.00 92.12 101 HIS A N 1
ATOM 773 C CA . HIS A 1 101 ? 9.115 1.165 -9.296 1.00 92.12 101 HIS A CA 1
ATOM 774 C C . HIS A 1 101 ? 9.546 0.245 -10.439 1.00 92.12 101 HIS A C 1
ATOM 776 O O . HIS A 1 101 ? 10.709 0.274 -10.852 1.00 92.12 101 HIS A O 1
ATOM 782 N N . LEU A 1 102 ? 8.620 -0.595 -10.899 1.00 92.00 102 LEU A N 1
ATOM 783 C CA . LEU A 1 102 ? 8.923 -1.735 -11.760 1.00 92.00 102 LEU A CA 1
ATOM 784 C C . LEU A 1 102 ? 8.998 -1.369 -13.248 1.00 92.00 102 LEU A C 1
ATOM 786 O O . LEU A 1 102 ? 9.822 -1.931 -13.961 1.00 92.00 102 LEU A O 1
ATOM 790 N N . ASP A 1 103 ? 8.245 -0.370 -13.726 1.00 88.62 103 ASP A N 1
ATOM 791 C CA . ASP A 1 103 ? 8.242 0.027 -15.149 1.00 88.62 103 ASP A CA 1
ATOM 792 C C . ASP A 1 103 ? 9.614 0.442 -15.691 1.00 88.62 103 ASP A C 1
ATOM 794 O O . ASP A 1 103 ? 9.885 0.312 -16.889 1.00 88.62 103 ASP A O 1
ATOM 798 N N . LYS A 1 104 ? 10.482 0.944 -14.807 1.00 81.06 104 LYS A N 1
ATOM 799 C CA . LYS A 1 104 ? 11.850 1.371 -15.130 1.00 81.06 104 LYS A CA 1
ATOM 800 C C . LYS A 1 104 ? 12.902 0.293 -14.842 1.00 81.06 104 LYS A C 1
ATOM 802 O O . LYS A 1 104 ? 14.080 0.509 -15.121 1.00 81.06 104 LYS A O 1
ATOM 807 N N . ALA A 1 105 ? 12.517 -0.852 -14.281 1.00 85.75 105 ALA A N 1
ATOM 808 C CA . ALA A 1 105 ? 13.436 -1.940 -13.981 1.00 85.75 105 ALA A CA 1
ATOM 809 C C . ALA A 1 105 ? 13.671 -2.800 -15.234 1.00 85.75 105 ALA A C 1
ATOM 811 O O . ALA A 1 105 ? 12.889 -3.690 -15.553 1.00 85.75 105 ALA A O 1
ATOM 812 N N . LYS A 1 106 ? 14.761 -2.519 -15.956 1.00 82.00 106 LYS A N 1
ATOM 813 C CA . LYS A 1 106 ? 15.223 -3.300 -17.115 1.00 82.00 106 LYS A CA 1
ATOM 814 C C . LYS A 1 106 ? 16.639 -3.833 -16.886 1.00 82.00 106 LYS A C 1
ATOM 816 O O . LYS A 1 106 ? 17.357 -3.334 -16.015 1.00 82.00 106 LYS A O 1
ATOM 821 N N . GLY A 1 107 ? 17.031 -4.835 -17.674 1.00 89.00 107 GLY A N 1
ATOM 822 C CA . GLY A 1 107 ? 18.369 -5.430 -17.638 1.00 89.00 107 GLY A CA 1
ATOM 823 C C . GLY A 1 107 ? 18.759 -5.897 -16.234 1.00 89.00 107 GLY A C 1
ATOM 824 O O . GLY A 1 107 ? 17.935 -6.452 -15.507 1.00 89.00 107 GLY A O 1
ATOM 825 N N . ARG A 1 108 ? 19.997 -5.594 -15.825 1.00 89.94 108 ARG A N 1
ATOM 826 C CA . ARG A 1 108 ? 20.562 -5.998 -14.526 1.00 89.94 108 ARG A CA 1
ATOM 827 C C . ARG A 1 108 ? 19.677 -5.610 -13.338 1.00 89.94 108 ARG A C 1
ATOM 829 O O . ARG A 1 108 ? 19.477 -6.418 -12.444 1.00 89.94 108 ARG A O 1
ATOM 836 N N . ARG A 1 109 ? 19.083 -4.410 -13.343 1.00 88.62 109 ARG A N 1
ATOM 837 C CA . ARG A 1 109 ? 18.195 -3.967 -12.253 1.00 88.62 109 ARG A CA 1
ATOM 838 C C . ARG A 1 109 ? 16.937 -4.831 -12.146 1.00 88.62 109 ARG A C 1
ATOM 840 O O . ARG A 1 109 ? 16.502 -5.129 -11.039 1.00 88.62 109 ARG A O 1
ATOM 847 N N . GLY A 1 110 ? 16.346 -5.194 -13.284 1.00 90.00 110 GLY A N 1
ATOM 848 C CA . GLY A 1 110 ? 15.195 -6.097 -13.327 1.00 90.00 110 GLY A CA 1
ATOM 849 C C . GLY A 1 110 ? 15.552 -7.484 -12.797 1.00 90.00 110 GLY A C 1
ATOM 850 O O . GLY A 1 110 ? 14.804 -8.026 -11.988 1.00 90.00 110 GLY A O 1
ATOM 851 N N . GLN A 1 111 ? 16.724 -7.997 -13.184 1.00 90.31 111 GLN A N 1
ATOM 852 C CA . GLN A 1 111 ? 17.241 -9.270 -12.684 1.00 90.31 111 GLN A CA 1
ATOM 853 C C . GLN A 1 111 ? 17.446 -9.239 -11.164 1.00 90.31 111 GLN A C 1
ATOM 855 O O . GLN A 1 111 ? 16.883 -10.073 -10.473 1.00 90.31 111 GLN A O 1
ATOM 860 N N . CYS A 1 112 ? 18.110 -8.215 -10.616 1.00 91.75 112 CYS A N 1
ATOM 861 C CA . CYS A 1 112 ? 18.304 -8.100 -9.166 1.00 91.75 112 CYS A CA 1
ATOM 862 C C . CYS A 1 112 ? 16.983 -8.033 -8.383 1.00 91.75 112 CYS A C 1
ATOM 864 O O . CYS A 1 112 ? 16.889 -8.588 -7.293 1.00 91.75 112 CYS A O 1
ATOM 866 N N . ILE A 1 113 ? 15.960 -7.344 -8.909 1.00 91.50 113 ILE A N 1
ATOM 867 C CA . ILE A 1 113 ? 14.636 -7.314 -8.268 1.00 91.50 113 ILE A CA 1
ATOM 868 C C . ILE A 1 113 ? 13.993 -8.701 -8.318 1.00 91.50 113 ILE A C 1
ATOM 870 O O . ILE A 1 113 ? 13.436 -9.133 -7.315 1.00 91.50 113 ILE A O 1
ATOM 874 N N . ARG A 1 114 ? 14.084 -9.403 -9.453 1.00 90.75 114 ARG A N 1
ATOM 875 C CA . ARG A 1 114 ? 13.591 -10.778 -9.576 1.00 90.75 114 ARG A CA 1
ATOM 876 C C . ARG A 1 114 ? 14.282 -11.694 -8.571 1.00 90.75 114 ARG A C 1
ATOM 878 O O . ARG A 1 114 ? 13.589 -12.323 -7.787 1.00 90.75 114 ARG A O 1
ATOM 885 N N . ASP A 1 115 ? 15.610 -11.701 -8.542 1.00 92.62 115 ASP A N 1
ATOM 886 C CA . ASP A 1 115 ? 16.393 -12.557 -7.647 1.00 92.62 115 ASP A CA 1
ATOM 887 C C . ASP A 1 115 ? 16.084 -12.253 -6.175 1.00 92.62 115 ASP A C 1
ATOM 889 O O . ASP A 1 115 ? 15.912 -13.169 -5.374 1.00 92.62 115 ASP A O 1
ATOM 893 N N . MET A 1 116 ? 15.942 -10.972 -5.817 1.00 90.75 116 MET A N 1
ATOM 894 C CA . MET A 1 116 ? 15.531 -10.558 -4.473 1.00 90.75 116 MET A CA 1
ATOM 895 C C . MET A 1 116 ? 14.141 -11.093 -4.107 1.00 90.75 116 MET A C 1
ATOM 897 O O . MET A 1 116 ? 13.967 -11.591 -3.000 1.00 90.75 116 MET A O 1
ATOM 901 N N . LEU A 1 117 ? 13.161 -10.996 -5.011 1.00 90.19 117 LEU A N 1
ATOM 902 C CA . LEU A 1 117 ? 11.800 -11.481 -4.763 1.00 90.19 117 LEU A CA 1
ATOM 903 C C . LEU A 1 117 ? 11.727 -13.014 -4.724 1.00 90.19 117 LEU A C 1
ATOM 905 O O . LEU A 1 117 ? 10.983 -13.560 -3.916 1.00 90.19 117 LEU A O 1
ATOM 909 N N . THR A 1 118 ? 12.496 -13.710 -5.565 1.00 90.94 118 THR A N 1
ATOM 910 C CA . THR A 1 118 ? 12.547 -15.181 -5.604 1.00 90.94 118 THR A CA 1
ATOM 911 C C . THR A 1 118 ? 13.175 -15.765 -4.341 1.00 90.94 118 THR A C 1
ATOM 913 O O . THR A 1 118 ? 12.717 -16.794 -3.857 1.00 90.94 118 THR A O 1
ATOM 916 N N . ASN A 1 119 ? 14.184 -15.098 -3.778 1.00 90.38 119 ASN A N 1
ATOM 917 C CA . ASN A 1 119 ? 14.883 -15.549 -2.571 1.00 90.38 119 ASN A CA 1
ATOM 918 C C . ASN A 1 119 ? 14.334 -14.906 -1.286 1.00 90.38 119 ASN A C 1
ATOM 920 O O . ASN A 1 119 ? 15.011 -14.875 -0.256 1.00 90.38 119 ASN A O 1
ATOM 924 N N . LEU A 1 120 ? 13.130 -14.333 -1.342 1.00 89.88 120 LEU A N 1
ATOM 925 C CA . LEU A 1 120 ? 12.589 -13.552 -0.243 1.00 89.88 120 LEU A CA 1
ATOM 926 C C . LEU A 1 120 ? 12.106 -14.464 0.887 1.00 89.88 120 LEU A C 1
ATOM 928 O O . LEU A 1 120 ? 11.108 -15.167 0.756 1.00 89.88 120 LEU A O 1
ATOM 932 N N . ASN A 1 121 ? 12.791 -14.413 2.027 1.00 89.44 121 ASN A N 1
ATOM 933 C CA . ASN A 1 121 ? 12.337 -15.086 3.236 1.00 89.44 121 ASN A CA 1
ATOM 934 C C . ASN A 1 121 ? 11.487 -14.138 4.096 1.00 89.44 121 ASN A C 1
ATOM 936 O O . ASN A 1 1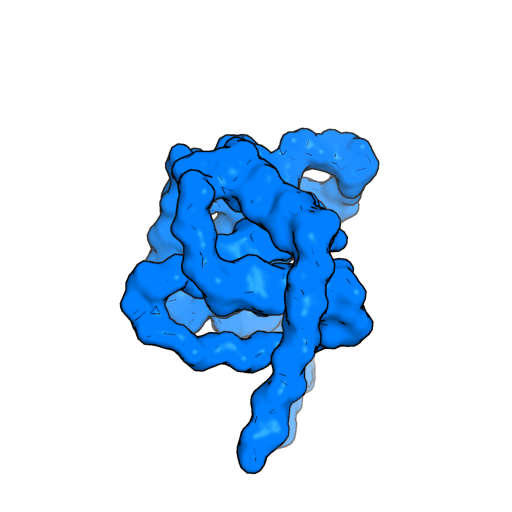21 ? 12.016 -13.276 4.807 1.00 89.44 121 ASN A O 1
ATOM 940 N N . PHE A 1 122 ? 10.168 -14.347 4.060 1.00 84.56 122 PHE A N 1
ATOM 941 C CA . PHE A 1 122 ? 9.184 -13.527 4.766 1.00 84.56 122 PHE A CA 1
ATOM 942 C C . PHE A 1 122 ? 9.388 -13.473 6.285 1.00 84.56 122 PHE A C 1
ATOM 944 O O . PHE A 1 122 ? 9.113 -12.432 6.875 1.00 84.56 122 PHE A O 1
ATOM 951 N N . SER A 1 123 ? 9.906 -14.532 6.921 1.00 83.00 123 SER A N 1
ATOM 952 C CA . SER A 1 123 ? 10.118 -14.544 8.379 1.00 83.00 123 SER A CA 1
ATOM 953 C C . SER A 1 123 ? 11.288 -13.663 8.824 1.00 83.00 123 SER A C 1
ATOM 955 O O . SER A 1 123 ? 11.314 -13.185 9.953 1.00 83.00 123 SER A O 1
ATOM 957 N N . SER A 1 124 ? 12.241 -13.407 7.926 1.00 84.19 124 SER A N 1
ATOM 958 C CA . SER A 1 124 ? 13.432 -12.585 8.185 1.00 84.19 124 SER A CA 1
ATOM 959 C C . SER A 1 124 ? 13.335 -11.157 7.638 1.00 84.19 124 SER A C 1
ATOM 961 O O . SER A 1 124 ? 14.304 -10.391 7.699 1.00 84.19 124 SER A O 1
ATOM 963 N N . LEU A 1 125 ? 12.195 -10.792 7.046 1.00 84.62 125 LEU A N 1
ATOM 964 C CA . LEU A 1 125 ? 12.086 -9.549 6.302 1.00 84.62 125 LEU A CA 1
ATOM 965 C C . LEU A 1 125 ? 12.109 -8.338 7.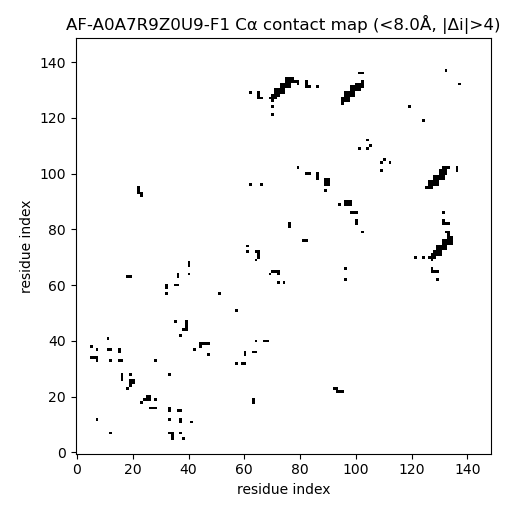245 1.00 84.62 125 LEU A C 1
ATOM 967 O O . LEU A 1 125 ? 11.198 -8.115 8.034 1.00 84.62 125 LEU A O 1
ATOM 971 N N . LYS A 1 126 ? 13.148 -7.506 7.119 1.00 84.50 126 LYS A N 1
ATOM 972 C CA . LYS A 1 126 ? 13.334 -6.308 7.960 1.00 84.50 126 LYS A CA 1
ATOM 973 C C . LYS A 1 126 ? 12.427 -5.134 7.583 1.00 84.50 126 LYS A C 1
ATOM 975 O O . LYS A 1 126 ? 12.250 -4.220 8.383 1.00 84.50 126 LYS A O 1
ATOM 980 N N . LYS A 1 127 ? 11.926 -5.100 6.344 1.00 88.69 127 LYS A N 1
ATOM 981 C CA . LYS A 1 127 ? 11.092 -4.014 5.810 1.00 88.69 127 LYS A CA 1
ATOM 982 C C . LYS A 1 127 ? 10.022 -4.567 4.890 1.00 88.69 127 LYS A C 1
ATOM 984 O O . LYS A 1 127 ? 10.333 -5.361 4.010 1.00 88.69 127 LYS A O 1
ATOM 989 N N . ASN A 1 128 ? 8.807 -4.058 5.027 1.00 92.75 128 ASN A N 1
ATOM 990 C CA . ASN A 1 128 ? 7.729 -4.356 4.093 1.00 92.75 128 ASN A CA 1
ATOM 991 C C . ASN A 1 128 ? 8.044 -3.752 2.719 1.00 92.75 128 ASN A C 1
ATOM 993 O O . ASN A 1 128 ? 8.720 -2.730 2.627 1.00 92.75 128 ASN A O 1
ATOM 997 N N . ILE A 1 129 ? 7.556 -4.352 1.641 1.00 94.81 129 ILE A N 1
ATOM 998 C CA . ILE A 1 129 ? 7.853 -3.946 0.270 1.00 94.81 129 ILE A CA 1
ATOM 999 C C . ILE A 1 129 ? 6.576 -3.460 -0.398 1.00 94.81 129 ILE A C 1
ATOM 1001 O O . ILE A 1 129 ? 5.595 -4.192 -0.486 1.00 94.81 129 ILE A O 1
ATOM 1005 N N . VAL A 1 130 ? 6.613 -2.248 -0.950 1.00 95.25 130 VAL A N 1
ATOM 1006 C CA . VAL A 1 130 ? 5.567 -1.760 -1.855 1.00 95.25 130 VAL A CA 1
ATOM 1007 C C . VAL A 1 130 ? 6.143 -1.544 -3.249 1.00 95.25 130 VAL A C 1
ATOM 1009 O O . VAL A 1 130 ? 7.119 -0.813 -3.447 1.00 95.25 130 VAL A O 1
ATOM 1012 N N . MET A 1 131 ? 5.543 -2.194 -4.235 1.00 95.12 131 MET A N 1
ATOM 1013 C CA . MET A 1 131 ? 5.957 -2.126 -5.630 1.00 95.12 131 MET A CA 1
ATOM 1014 C C . MET A 1 131 ? 4.916 -1.370 -6.437 1.00 95.12 131 MET A C 1
ATOM 1016 O O . MET A 1 131 ? 3.734 -1.681 -6.360 1.00 95.12 131 MET A O 1
ATOM 1020 N N . TYR A 1 132 ? 5.357 -0.412 -7.243 1.00 95.06 132 TYR A N 1
ATOM 1021 C CA . TYR A 1 132 ? 4.496 0.319 -8.165 1.00 95.06 132 TYR A CA 1
ATOM 1022 C C . TYR A 1 132 ? 4.737 -0.144 -9.596 1.00 95.06 132 TYR A C 1
ATOM 1024 O O . TYR A 1 132 ? 5.893 -0.230 -10.032 1.00 95.06 132 TYR A O 1
ATOM 1032 N N . CYS A 1 133 ? 3.660 -0.404 -10.332 1.00 94.31 133 CYS A N 1
ATOM 1033 C CA . CYS A 1 133 ? 3.728 -0.698 -11.757 1.00 94.31 133 CYS A CA 1
ATOM 1034 C C . CYS A 1 133 ? 2.556 -0.094 -12.541 1.00 94.31 133 CYS A C 1
ATOM 1036 O O . CYS A 1 133 ? 1.492 0.161 -11.986 1.00 94.31 133 CYS A O 1
ATOM 1038 N N . SER A 1 134 ? 2.731 0.130 -13.840 1.00 92.75 134 SER A N 1
ATOM 1039 C CA . SER A 1 134 ? 1.635 0.481 -14.741 1.00 92.75 134 SER A CA 1
ATOM 1040 C C . SER A 1 134 ? 0.924 -0.769 -15.277 1.00 92.75 134 SER A C 1
ATOM 1042 O O . SER A 1 134 ? 1.518 -1.852 -15.317 1.00 92.75 134 SER A O 1
ATOM 1044 N N . PRO A 1 135 ? -0.311 -0.646 -15.798 1.00 90.88 135 PRO A N 1
ATOM 1045 C CA . PRO A 1 135 ? -0.977 -1.750 -16.490 1.00 90.88 135 PRO A CA 1
ATOM 1046 C C . PRO A 1 135 ? -0.137 -2.355 -17.630 1.00 90.88 135 PRO A C 1
ATOM 1048 O O . PRO A 1 135 ? -0.157 -3.567 -17.842 1.00 90.88 135 PRO A O 1
ATOM 1051 N N . LYS A 1 136 ? 0.666 -1.529 -18.324 1.00 86.62 136 LYS A N 1
ATOM 1052 C CA . LYS A 1 136 ? 1.562 -1.973 -19.407 1.00 86.62 136 LYS A CA 1
ATOM 1053 C C . LYS A 1 136 ? 2.702 -2.864 -18.910 1.00 86.62 136 LYS A C 1
ATOM 1055 O O . LYS A 1 136 ? 3.234 -3.651 -19.685 1.00 86.62 136 LYS A O 1
ATOM 1060 N N . PHE A 1 137 ? 3.125 -2.727 -17.654 1.00 86.31 137 PHE A N 1
ATOM 1061 C CA . PHE A 1 137 ? 4.142 -3.607 -17.081 1.00 86.31 137 PHE A CA 1
ATOM 1062 C C . PHE A 1 137 ? 3.601 -5.031 -16.932 1.00 86.31 137 PHE A C 1
ATOM 1064 O O . PHE A 1 137 ? 4.266 -5.984 -17.328 1.00 86.31 137 PHE A O 1
ATOM 1071 N N . ILE A 1 138 ? 2.370 -5.163 -16.433 1.00 83.12 138 ILE A N 1
ATOM 1072 C CA . ILE A 1 138 ? 1.709 -6.456 -16.222 1.00 83.12 138 ILE A CA 1
ATOM 1073 C C . ILE A 1 138 ? 1.471 -7.169 -17.557 1.00 83.12 138 ILE A C 1
ATOM 1075 O O . ILE A 1 138 ? 1.711 -8.369 -17.668 1.00 83.12 138 ILE A O 1
ATOM 1079 N N . SER A 1 139 ? 1.055 -6.441 -18.598 1.00 80.00 139 SER A N 1
ATOM 1080 C CA . SER A 1 139 ? 0.762 -7.047 -19.903 1.00 80.00 139 SER A CA 1
ATOM 1081 C C . SER A 1 139 ? 1.985 -7.648 -20.607 1.00 80.00 139 SER A C 1
ATOM 1083 O O . SER A 1 139 ? 1.813 -8.527 -21.444 1.00 80.00 139 SER A O 1
ATOM 1085 N N . ARG A 1 140 ? 3.212 -7.233 -20.258 1.00 72.81 140 ARG A N 1
ATOM 1086 C CA . ARG A 1 140 ? 4.466 -7.790 -20.807 1.00 72.81 140 ARG A CA 1
ATOM 1087 C C . ARG A 1 140 ? 4.823 -9.171 -20.261 1.00 72.81 140 ARG A C 1
ATOM 1089 O O . ARG A 1 140 ? 5.662 -9.840 -20.848 1.00 72.81 140 ARG A O 1
ATOM 1096 N N . GLY A 1 141 ? 4.241 -9.568 -19.131 1.00 60.44 141 GLY A N 1
ATOM 1097 C CA . GLY A 1 141 ? 4.473 -10.878 -18.524 1.00 60.44 141 GLY A CA 1
ATOM 1098 C C . GLY A 1 141 ? 3.655 -12.005 -19.153 1.00 60.44 141 GLY A C 1
ATOM 1099 O O . GLY A 1 141 ? 3.794 -13.145 -18.722 1.00 60.44 141 GLY A O 1
ATOM 1100 N N . ARG A 1 142 ? 2.792 -11.709 -20.137 1.00 56.22 142 ARG A N 1
ATOM 1101 C CA . ARG A 1 142 ? 2.042 -12.753 -20.835 1.00 56.22 142 ARG A CA 1
ATOM 1102 C C . ARG A 1 142 ? 2.985 -13.540 -21.746 1.00 56.22 142 ARG A C 1
ATOM 1104 O O . ARG A 1 142 ? 3.704 -12.906 -22.523 1.00 56.22 142 ARG A O 1
A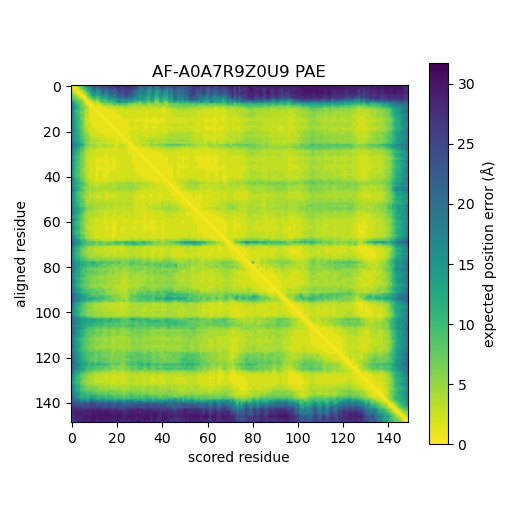TOM 1111 N N . PRO A 1 143 ? 2.985 -14.882 -21.683 1.00 52.84 143 PRO A N 1
ATOM 1112 C CA . PRO A 1 143 ? 3.656 -15.681 -22.694 1.00 52.84 143 PRO A CA 1
ATOM 1113 C C . PRO A 1 143 ? 3.094 -15.316 -24.071 1.00 52.84 143 PRO A C 1
ATOM 1115 O O . PRO A 1 143 ? 1.896 -15.065 -24.227 1.00 52.84 143 PRO A O 1
ATOM 1118 N N . SER A 1 144 ? 3.984 -15.228 -25.056 1.00 49.47 144 SER A N 1
ATOM 1119 C CA . SER A 1 144 ? 3.673 -14.945 -26.454 1.00 49.47 144 SER A CA 1
ATOM 1120 C C . SER A 1 144 ? 2.657 -15.979 -26.960 1.00 49.47 144 SER A C 1
ATOM 1122 O O . SER A 1 144 ? 3.040 -17.094 -27.293 1.00 49.47 144 SER A O 1
ATOM 1124 N N . GLY A 1 145 ? 1.360 -15.659 -26.952 1.00 53.41 145 GLY A N 1
ATOM 1125 C CA . GLY A 1 145 ? 0.320 -16.600 -27.390 1.00 53.41 145 GLY A CA 1
ATOM 1126 C C . GLY A 1 145 ? -1.104 -16.265 -26.948 1.00 53.41 145 GLY A C 1
ATOM 1127 O O . GLY A 1 145 ? -2.036 -16.524 -27.697 1.00 53.41 145 GLY A O 1
ATOM 1128 N N . GLU A 1 146 ? -1.304 -15.616 -25.798 1.00 52.06 146 GLU A N 1
ATOM 1129 C CA . GLU A 1 146 ? -2.649 -15.193 -25.368 1.00 52.06 146 GLU A CA 1
ATOM 1130 C C . GLU A 1 146 ? -2.970 -13.766 -25.835 1.00 52.06 146 GLU A C 1
ATOM 1132 O O . GLU A 1 146 ? -2.961 -12.793 -25.064 1.00 52.06 146 GLU A O 1
ATOM 1137 N N . GLN A 1 147 ? -3.277 -13.641 -27.126 1.00 44.53 147 GLN A N 1
ATOM 1138 C CA . GLN A 1 147 ? -4.167 -12.576 -27.580 1.00 44.53 147 GLN A CA 1
ATOM 1139 C C . GLN A 1 147 ? -5.587 -12.966 -27.149 1.00 44.53 147 GLN A C 1
ATOM 1141 O O . GLN A 1 147 ? -6.035 -14.079 -27.406 1.00 44.53 147 GLN A O 1
ATOM 1146 N N . ARG A 1 148 ? -6.261 -12.087 -26.398 1.00 53.41 148 ARG A N 1
ATOM 1147 C CA . ARG A 1 148 ? -7.677 -12.294 -26.058 1.00 53.41 148 ARG A CA 1
ATOM 1148 C C . ARG A 1 148 ? -8.531 -12.128 -27.327 1.00 53.41 148 ARG A C 1
ATOM 1150 O O . ARG A 1 148 ? -8.080 -11.389 -28.202 1.00 53.41 148 ARG A O 1
ATOM 1157 N N . PRO A 1 149 ? -9.701 -12.790 -27.397 1.00 49.69 149 PRO A N 1
ATOM 1158 C CA . PRO A 1 149 ? -10.657 -12.635 -28.495 1.00 49.69 149 PRO A CA 1
ATOM 1159 C C . PRO A 1 149 ? -11.065 -11.177 -28.722 1.00 49.69 149 PRO A C 1
ATOM 1161 O O . PRO A 1 149 ? -11.035 -10.392 -27.741 1.00 49.69 149 PRO A O 1
#

Radius of gyration: 17.09 Å; Cα contacts (8 Å, |Δi|>4): 155; chains: 1; bounding box: 50×31×48 Å

Organism: NCBI:txid2749911

Sequence (149 aa):
KNDITYGTSDHQYAIICSTIQSALKIMKPHKFQVQCLALLLFTSLQFLLLVRKTGEGKSLLILIMTILRGPVTLSVVPLIGLGADQRKKVMETAGNIFSLHLDKAKGRRGQCIRDMLTNLNFSSLKKNIVMYCSPKFISRGRPSGEQRP

Nearest PDB structures (foldseek):
  7zml-assembly2_B  TM=8.093E-01  e=5.179E-03  Homo sapiens
  5lb5-assembly4_D  TM=8.231E-01  e=1.171E-02  Homo sapiens
  5lba-assembly1_B  TM=7.826E-01  e=3.194E-02  Homo sapiens
  2xau-assembly2_B  TM=3.280E-01  e=3.760E+00  Saccharomyces cerevisiae
  3ag5-assembly1_A  TM=2.160E-01  e=1.886E+00  Staphylococcus aureus subsp. aureus NCTC 8325